Protein AF-A0AAV5T2Z7-F1 (afdb_monomer)

Sequence (97 aa):
QDIDKKLREVQALLAFDHEGIVKFEDAWVEKPPPGWQLHSNEHVRIMCIWKMKKLMQLQFTYRDDSVFLYIRMELCKSSLDVWLSNNKHRNMDRMKD

pLDDT: mean 76.55, std 15.47, range [48.66, 95.12]

Mean predicted aligned error: 11.12 Å

Foldseek 3Di:
DVVVVVVVVVVVLVVDDDPPDWHWDDKDKDFDAQCPVVPPDVPVVCVVVVVCCVVPVDDDDDDSRDMDMDTDTDDDPDDPVVVCVVPVDDDPVVVPD

Radius of gyration: 19.11 Å; Cα contacts (8 Å, |Δi|>4): 59; chains: 1; bounding box: 39×34×54 Å

Structure (mmCIF, N/CA/C/O backbone):
data_AF-A0AAV5T2Z7-F1
#
_entry.id   AF-A0AAV5T2Z7-F1
#
loop_
_atom_site.g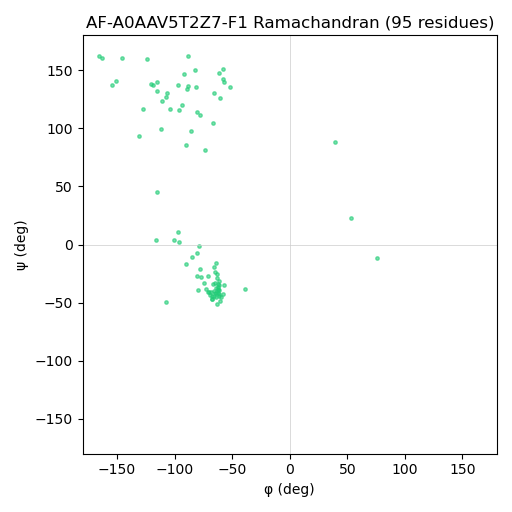roup_PDB
_atom_site.id
_atom_site.type_symbol
_atom_site.label_atom_id
_atom_site.label_alt_id
_atom_site.label_comp_id
_atom_site.label_asym_id
_atom_site.label_entity_id
_atom_site.label_seq_id
_atom_site.pdbx_PDB_ins_code
_atom_site.Cartn_x
_atom_site.Cartn_y
_atom_site.Cartn_z
_atom_site.occupancy
_atom_site.B_iso_or_equiv
_atom_site.auth_seq_id
_atom_site.auth_comp_id
_atom_site.auth_asym_id
_atom_site.auth_atom_id
_atom_site.pdbx_PDB_model_num
ATOM 1 N N . GLN A 1 1 ? -20.709 -0.379 5.425 1.00 49.50 1 GLN A N 1
ATOM 2 C CA . GLN A 1 1 ? -21.018 0.212 4.101 1.00 49.50 1 GLN A CA 1
ATOM 3 C C . GLN A 1 1 ? -19.756 0.619 3.327 1.00 49.50 1 GLN A C 1
ATOM 5 O O . GLN A 1 1 ? -19.579 0.061 2.255 1.00 49.50 1 GLN A O 1
ATOM 10 N N . ASP A 1 2 ? -18.862 1.502 3.813 1.00 63.53 2 ASP A N 1
ATOM 11 C CA . ASP A 1 2 ? -17.616 1.852 3.070 1.00 63.53 2 ASP A CA 1
ATOM 12 C C . ASP A 1 2 ? -16.493 0.798 3.209 1.00 63.53 2 ASP A C 1
ATOM 14 O O . ASP A 1 2 ? -15.834 0.440 2.237 1.00 63.53 2 ASP A O 1
ATOM 18 N N . ILE A 1 3 ? -16.324 0.219 4.404 1.00 66.88 3 ILE A N 1
ATOM 19 C CA . ILE A 1 3 ? -15.299 -0.809 4.672 1.00 66.88 3 ILE A CA 1
ATOM 20 C C . ILE A 1 3 ? -15.521 -2.056 3.804 1.00 66.88 3 ILE A C 1
ATOM 22 O O . ILE A 1 3 ? -14.587 -2.539 3.171 1.00 66.88 3 ILE A O 1
ATOM 26 N N . ASP A 1 4 ? -16.768 -2.518 3.692 1.00 72.06 4 ASP A N 1
ATOM 27 C CA . ASP A 1 4 ? -17.123 -3.694 2.886 1.00 72.06 4 ASP A CA 1
ATOM 28 C C . ASP A 1 4 ? -16.787 -3.490 1.404 1.00 72.06 4 ASP A C 1
ATOM 30 O O . ASP A 1 4 ? -16.371 -4.420 0.719 1.00 72.06 4 ASP A O 1
ATOM 34 N N . LYS A 1 5 ? -16.926 -2.257 0.896 1.00 76.88 5 LYS A N 1
ATOM 35 C CA . LYS A 1 5 ? -16.552 -1.922 -0.481 1.00 76.88 5 LYS A CA 1
ATOM 36 C C . LYS A 1 5 ? -15.039 -2.002 -0.683 1.00 76.88 5 LYS A C 1
ATOM 38 O O . LYS A 1 5 ? -14.614 -2.592 -1.670 1.00 76.88 5 LYS A O 1
ATOM 43 N N . LYS A 1 6 ? -14.247 -1.463 0.247 1.00 75.00 6 LYS A N 1
ATOM 44 C CA . LYS A 1 6 ? -12.775 -1.526 0.183 1.00 75.00 6 LYS A CA 1
ATOM 45 C C . LYS A 1 6 ? -12.261 -2.960 0.280 1.00 75.00 6 LYS A C 1
ATOM 47 O O . LYS A 1 6 ? -11.338 -3.333 -0.433 1.00 75.00 6 LYS A O 1
ATOM 52 N N . LEU A 1 7 ? -12.904 -3.791 1.099 1.00 81.62 7 LEU A N 1
ATOM 53 C CA . LEU A 1 7 ? -12.568 -5.210 1.195 1.00 81.62 7 LEU A CA 1
ATOM 54 C C . LEU A 1 7 ? -12.887 -5.974 -0.096 1.00 81.62 7 LEU A C 1
ATOM 56 O O . LEU A 1 7 ? -12.119 -6.859 -0.457 1.00 81.62 7 LEU A O 1
ATOM 60 N N . ARG A 1 8 ? -13.943 -5.607 -0.837 1.00 88.00 8 ARG A N 1
ATOM 61 C CA . ARG A 1 8 ? -14.209 -6.198 -2.164 1.00 88.00 8 ARG A CA 1
ATOM 62 C C . ARG A 1 8 ? -13.095 -5.918 -3.167 1.00 88.00 8 ARG A C 1
ATOM 64 O O . ARG A 1 8 ? -12.760 -6.797 -3.950 1.00 88.00 8 ARG A O 1
ATOM 71 N N . GLU A 1 9 ? -12.533 -4.712 -3.154 1.00 88.25 9 GLU A N 1
ATOM 72 C CA . GLU A 1 9 ? -11.419 -4.363 -4.045 1.00 88.25 9 GLU A CA 1
ATOM 73 C C . GLU A 1 9 ? -10.178 -5.204 -3.719 1.00 88.25 9 GLU A C 1
ATOM 75 O O . GLU A 1 9 ? -9.565 -5.761 -4.624 1.00 88.25 9 GLU A O 1
ATOM 80 N N . VAL A 1 10 ? -9.871 -5.403 -2.433 1.00 88.75 10 VAL A N 1
ATOM 81 C CA . VAL A 1 10 ? -8.786 -6.303 -2.003 1.00 88.75 10 VAL A CA 1
ATOM 82 C C . VAL A 1 10 ? -9.068 -7.757 -2.380 1.00 88.75 10 VAL A C 1
ATOM 84 O O . VAL A 1 10 ? -8.179 -8.451 -2.861 1.00 88.75 10 VAL A O 1
ATOM 87 N N . GLN A 1 11 ? -10.306 -8.224 -2.220 1.00 87.69 11 GLN A N 1
ATOM 88 C CA . GLN A 1 11 ? -10.697 -9.574 -2.631 1.00 87.69 11 GLN A CA 1
ATOM 89 C C . GLN A 1 11 ? -10.540 -9.786 -4.138 1.00 87.69 11 GLN A C 1
ATOM 91 O O . GLN A 1 11 ? -10.142 -10.868 -4.558 1.00 87.69 11 GLN A O 1
ATOM 96 N N . ALA A 1 12 ? -10.813 -8.764 -4.952 1.00 89.81 12 ALA A N 1
ATOM 97 C CA . ALA A 1 12 ? -10.600 -8.842 -6.391 1.00 89.81 12 ALA A CA 1
ATOM 98 C C . ALA A 1 12 ? -9.112 -9.003 -6.749 1.00 89.81 12 ALA A C 1
ATOM 100 O O . ALA A 1 12 ? -8.806 -9.707 -7.707 1.00 89.81 12 ALA A O 1
ATOM 101 N N . LEU A 1 13 ? -8.189 -8.423 -5.968 1.00 90.69 13 LEU A N 1
ATOM 102 C CA . LEU A 1 13 ? -6.743 -8.569 -6.194 1.00 90.69 13 LEU A CA 1
ATOM 103 C C . LEU A 1 13 ? -6.267 -10.025 -6.099 1.00 90.69 13 LEU A C 1
ATOM 105 O O . LEU A 1 13 ? -5.359 -10.404 -6.829 1.00 90.69 13 LEU A O 1
ATOM 109 N N . LEU A 1 14 ? -6.912 -10.854 -5.270 1.00 88.56 14 LEU A N 1
ATOM 110 C CA . LEU A 1 14 ? -6.587 -12.282 -5.140 1.00 88.56 14 LEU A CA 1
ATOM 111 C C . LEU A 1 14 ? -6.853 -13.087 -6.419 1.00 88.56 14 LEU A C 1
ATOM 113 O O . LEU A 1 14 ? -6.288 -14.163 -6.587 1.00 88.56 14 LEU A O 1
ATOM 117 N N . ALA A 1 15 ? -7.738 -12.603 -7.294 1.00 89.94 15 ALA A N 1
ATOM 118 C CA . ALA A 1 15 ? -8.111 -13.304 -8.519 1.00 89.94 15 ALA A CA 1
ATOM 119 C C . ALA A 1 15 ? -7.145 -13.041 -9.686 1.00 89.94 15 ALA A C 1
ATOM 121 O O . ALA A 1 15 ? -7.250 -13.705 -10.718 1.00 89.94 15 ALA A O 1
ATOM 122 N N . PHE A 1 16 ? -6.236 -12.070 -9.557 1.00 89.44 16 PHE A N 1
ATOM 123 C CA . PHE A 1 16 ? -5.312 -11.706 -10.624 1.00 89.44 16 PHE A CA 1
ATOM 124 C C . PHE A 1 16 ? -3.964 -12.402 -10.447 1.00 89.44 16 PHE A C 1
ATOM 126 O O . PHE A 1 16 ? -3.220 -12.113 -9.514 1.00 89.44 16 PHE A O 1
ATOM 133 N N . ASP A 1 17 ? -3.636 -13.271 -11.400 1.00 89.06 17 ASP A N 1
ATOM 134 C CA . ASP A 1 17 ? -2.310 -13.866 -11.553 1.00 89.06 17 ASP A CA 1
ATOM 135 C C . ASP A 1 17 ? -1.876 -13.718 -13.016 1.00 89.06 17 ASP A C 1
ATOM 137 O O . ASP A 1 17 ? -2.285 -14.478 -13.895 1.00 89.06 17 ASP A O 1
ATOM 141 N N . HIS A 1 18 ? -1.153 -12.633 -13.305 1.00 94.56 18 HIS A N 1
ATOM 142 C CA . HIS A 1 18 ? -0.724 -12.276 -14.655 1.00 94.56 18 HIS A CA 1
ATOM 143 C C . HIS A 1 18 ? 0.550 -11.425 -14.604 1.00 94.56 18 HIS A C 1
ATOM 145 O O . HIS A 1 18 ? 0.618 -10.474 -13.834 1.00 94.56 18 HIS A O 1
ATOM 151 N N . GLU A 1 19 ? 1.521 -11.693 -15.482 1.00 91.62 19 GLU A N 1
ATOM 152 C CA . GLU A 1 19 ? 2.841 -11.030 -15.498 1.00 91.62 19 GLU A CA 1
ATOM 153 C C . GLU A 1 19 ? 2.764 -9.497 -15.631 1.00 91.62 19 GLU A C 1
ATOM 155 O O . GLU A 1 19 ? 3.547 -8.759 -15.042 1.00 91.62 19 GLU A O 1
ATOM 160 N N . GLY A 1 20 ? 1.783 -9.000 -16.388 1.00 92.81 20 GLY A N 1
ATOM 161 C CA . GLY A 1 20 ? 1.534 -7.563 -16.558 1.00 92.81 20 GLY A CA 1
ATOM 162 C C . GLY A 1 20 ? 0.791 -6.871 -15.404 1.00 92.81 20 GLY A C 1
ATOM 163 O O . GLY A 1 20 ? 0.524 -5.674 -15.507 1.00 92.81 20 GLY A O 1
ATOM 164 N N . ILE A 1 21 ? 0.401 -7.591 -14.347 1.00 94.19 21 ILE A N 1
ATOM 165 C CA . ILE A 1 21 ? -0.320 -7.049 -13.186 1.00 94.19 21 ILE A CA 1
ATOM 166 C C . ILE A 1 21 ? 0.574 -7.191 -11.954 1.00 94.19 21 ILE A C 1
ATOM 168 O O . ILE A 1 21 ? 1.118 -8.258 -11.695 1.00 94.19 21 ILE A O 1
ATOM 172 N N . VAL A 1 22 ? 0.712 -6.115 -11.174 1.00 94.19 22 VAL A N 1
ATOM 173 C CA . VAL A 1 22 ? 1.529 -6.133 -9.950 1.00 94.19 22 VAL A CA 1
ATOM 174 C C . VAL A 1 22 ? 0.977 -7.169 -8.977 1.00 94.19 22 VAL A C 1
ATOM 176 O O . VAL A 1 22 ? -0.200 -7.113 -8.610 1.00 94.19 22 VAL A O 1
ATOM 179 N N . LYS A 1 23 ? 1.840 -8.087 -8.535 1.00 94.75 23 LYS A N 1
ATOM 180 C CA . LYS A 1 23 ? 1.439 -9.193 -7.675 1.00 94.75 23 LYS A CA 1
ATOM 181 C C . LYS A 1 23 ? 0.977 -8.699 -6.306 1.00 94.75 23 LYS A C 1
ATOM 183 O O . LYS A 1 23 ? 1.668 -7.928 -5.635 1.00 94.75 23 LYS A O 1
ATOM 188 N N . PHE A 1 24 ? -0.189 -9.178 -5.889 1.00 95.06 24 PHE A N 1
ATOM 189 C CA . PHE A 1 24 ? -0.680 -9.039 -4.524 1.00 95.06 24 PHE A CA 1
ATOM 190 C C . PHE A 1 24 ? -0.052 -10.113 -3.632 1.00 95.06 24 PHE A C 1
ATOM 192 O O . PHE A 1 24 ? -0.001 -11.284 -4.012 1.00 95.06 24 PHE A O 1
ATOM 199 N N . GLU A 1 25 ? 0.400 -9.730 -2.439 1.00 93.62 25 GLU A N 1
ATOM 200 C CA . GLU A 1 25 ? 0.918 -10.682 -1.455 1.00 93.62 25 GLU A CA 1
ATOM 201 C C . GLU A 1 25 ? -0.033 -10.874 -0.277 1.00 93.62 25 GLU A C 1
ATOM 203 O O . GLU A 1 25 ? -0.283 -12.011 0.114 1.00 93.62 25 GLU A O 1
ATOM 208 N N . ASP A 1 26 ? -0.506 -9.786 0.339 1.00 93.94 26 ASP A N 1
ATOM 209 C CA . ASP A 1 26 ? -1.277 -9.854 1.586 1.00 93.94 26 ASP A CA 1
ATOM 210 C C . ASP A 1 26 ? -1.991 -8.536 1.900 1.00 93.94 26 ASP A C 1
ATOM 212 O O . ASP A 1 26 ? -1.630 -7.476 1.387 1.00 93.94 26 ASP A O 1
ATOM 216 N N . ALA A 1 27 ? -2.989 -8.584 2.775 1.00 92.81 27 ALA A N 1
ATOM 217 C CA . ALA A 1 27 ? -3.650 -7.402 3.300 1.00 92.81 27 ALA A CA 1
ATOM 218 C C . ALA A 1 27 ? -4.196 -7.644 4.705 1.00 92.81 27 ALA A C 1
ATOM 220 O O . ALA A 1 27 ? -4.783 -8.684 5.000 1.00 92.81 27 ALA A O 1
ATOM 221 N N . TRP A 1 28 ? -4.069 -6.637 5.564 1.00 91.44 28 TRP A N 1
ATOM 222 C CA . TRP A 1 28 ? -4.550 -6.708 6.938 1.00 91.44 28 TRP A CA 1
ATOM 223 C C . TRP A 1 28 ? -5.070 -5.358 7.418 1.00 91.44 28 TRP A C 1
ATOM 225 O O . TRP A 1 28 ? -4.780 -4.301 6.854 1.00 91.44 28 TRP A O 1
ATOM 235 N N . VAL A 1 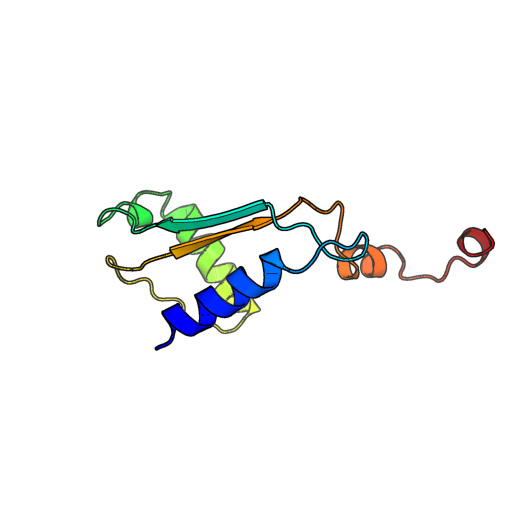29 ? -5.886 -5.409 8.467 1.00 90.62 29 VAL A N 1
ATOM 236 C CA . VAL A 1 29 ? -6.464 -4.228 9.099 1.00 90.62 29 VAL A CA 1
ATOM 237 C C . VAL A 1 29 ? -5.769 -3.992 10.430 1.00 90.62 29 VAL A C 1
ATOM 239 O O . VAL A 1 29 ? -5.688 -4.900 11.254 1.00 90.62 29 VAL A O 1
ATOM 242 N N . GLU A 1 30 ? -5.330 -2.762 10.672 1.00 89.38 30 GLU A N 1
ATOM 243 C CA . GLU A 1 30 ? -4.796 -2.348 11.965 1.00 89.38 30 GLU A CA 1
ATOM 244 C C . GLU A 1 30 ? -5.611 -1.201 12.552 1.00 89.38 30 GLU A C 1
ATOM 246 O O . GLU A 1 30 ? -5.972 -0.237 11.869 1.00 89.38 30 GLU A O 1
ATOM 251 N N . LYS A 1 31 ? -5.861 -1.290 13.858 1.00 87.31 31 LYS A N 1
ATOM 252 C CA . LYS A 1 31 ? -6.352 -0.176 14.663 1.00 87.31 31 LYS A CA 1
ATOM 253 C C . LYS A 1 31 ? -5.237 0.233 15.627 1.00 87.31 31 LYS A C 1
ATOM 255 O O . LYS A 1 31 ? -5.052 -0.450 16.636 1.00 87.31 31 LYS A O 1
ATOM 260 N N . PRO A 1 32 ? -4.469 1.291 15.320 1.00 83.88 32 PRO A N 1
ATOM 261 C CA . PRO A 1 32 ? -3.387 1.721 16.188 1.00 83.88 32 PRO A CA 1
ATOM 262 C C . PRO A 1 32 ? -3.927 2.125 17.568 1.00 83.88 32 PRO A C 1
ATOM 264 O O . PRO A 1 32 ? -5.045 2.643 17.666 1.00 83.88 32 PRO A O 1
ATOM 267 N N . PRO A 1 33 ? -3.145 1.919 18.642 1.00 84.25 33 PRO A N 1
ATOM 268 C CA . PRO A 1 33 ? -3.503 2.421 19.960 1.00 84.25 33 PRO A CA 1
ATOM 269 C C . PRO A 1 33 ? -3.690 3.949 19.956 1.00 84.25 33 PRO A C 1
ATOM 271 O O . PRO A 1 33 ? -3.015 4.648 19.187 1.00 84.25 33 PRO A O 1
ATOM 274 N N . PRO A 1 34 ? -4.547 4.496 20.838 1.00 77.31 34 PRO A N 1
ATOM 275 C CA . PRO A 1 34 ? -4.698 5.940 20.990 1.00 77.31 34 PRO A CA 1
ATOM 276 C C . PRO A 1 34 ? -3.347 6.629 21.212 1.00 77.31 34 PRO A C 1
ATOM 278 O O . PRO A 1 34 ? -2.506 6.144 21.968 1.00 77.31 34 PRO A O 1
ATOM 281 N N . GLY A 1 35 ? -3.114 7.750 20.528 1.00 70.00 35 GLY A N 1
ATOM 282 C CA . GLY A 1 35 ? -1.872 8.523 20.641 1.00 70.00 35 GLY A CA 1
ATOM 283 C C . GLY A 1 35 ? -0.644 7.935 19.929 1.00 70.00 35 GLY A C 1
ATOM 284 O O . GLY A 1 35 ? 0.331 8.660 19.727 1.00 70.00 35 GLY A O 1
ATOM 285 N N . TRP A 1 36 ?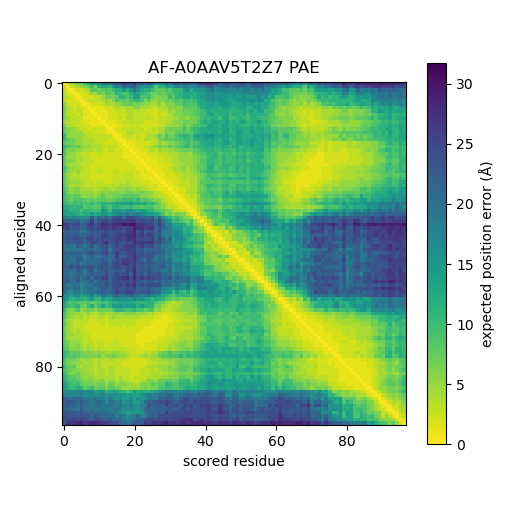 -0.683 6.683 19.454 1.00 72.50 36 TRP A N 1
ATOM 286 C CA . TRP A 1 36 ? 0.462 6.044 18.783 1.00 72.50 36 TRP A CA 1
ATOM 287 C C . TRP A 1 36 ? 0.852 6.773 17.493 1.00 72.50 36 TRP A C 1
ATOM 289 O O . TRP A 1 36 ? 2.025 7.002 17.209 1.00 72.50 36 TRP A O 1
ATOM 299 N N . GLN A 1 37 ? -0.150 7.248 16.755 1.00 64.94 37 GLN A N 1
ATOM 300 C CA . GLN A 1 37 ? 0.077 8.016 15.534 1.00 64.94 37 GLN A CA 1
ATOM 301 C C . GLN A 1 37 ? 0.631 9.419 15.807 1.00 64.94 37 GLN A C 1
ATOM 303 O O . GLN A 1 37 ? 1.262 10.013 14.935 1.00 64.94 37 GLN A O 1
ATOM 308 N N . LEU A 1 38 ? 0.349 10.010 16.974 1.00 59.22 38 LEU A N 1
ATOM 309 C CA . LEU A 1 38 ? 0.866 11.333 17.350 1.00 59.22 38 LEU A CA 1
ATOM 310 C C . LEU A 1 38 ? 2.355 11.250 17.715 1.00 59.22 38 LEU A C 1
ATOM 312 O O . LEU A 1 38 ? 3.108 12.166 17.404 1.00 59.22 38 LEU A O 1
ATOM 316 N N . HIS A 1 39 ? 2.781 10.128 18.303 1.00 54.41 39 HIS A N 1
ATOM 317 C CA . HIS A 1 39 ? 4.152 9.909 18.765 1.00 54.41 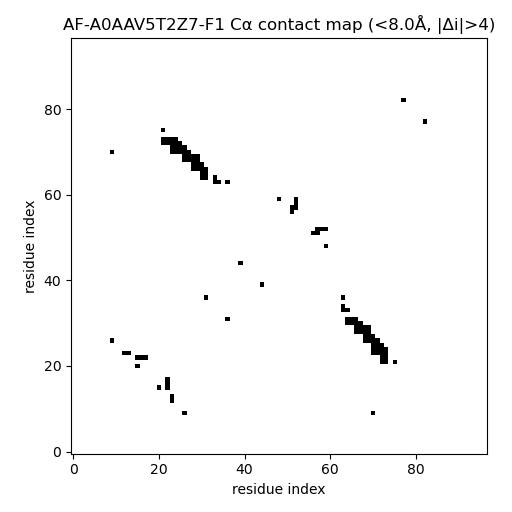39 HIS A CA 1
ATOM 318 C C . HIS A 1 39 ? 5.154 9.564 17.652 1.00 54.41 39 HIS A C 1
ATOM 320 O O . HIS A 1 39 ? 6.355 9.765 17.826 1.00 54.41 39 HIS A O 1
ATOM 326 N N . SER A 1 40 ? 4.696 9.070 16.496 1.00 52.66 40 SER A N 1
ATOM 327 C CA . SER A 1 40 ? 5.563 8.814 15.341 1.00 52.66 40 SER A CA 1
ATOM 328 C C . SER A 1 40 ? 5.964 10.136 14.666 1.00 52.66 40 SER A C 1
ATOM 330 O O . SER A 1 40 ? 5.340 10.557 13.693 1.00 52.66 40 SER A O 1
ATOM 332 N N . ASN A 1 41 ? 6.977 10.803 15.227 1.00 48.66 41 ASN A N 1
ATOM 333 C CA . ASN A 1 41 ? 7.638 12.026 14.758 1.00 48.66 41 ASN A CA 1
ATOM 334 C C . ASN A 1 41 ? 6.689 13.071 14.153 1.00 48.66 41 ASN A C 1
ATOM 336 O O . ASN A 1 41 ? 6.522 13.159 12.933 1.00 48.66 41 ASN A O 1
ATOM 340 N N . GLU A 1 42 ? 6.151 13.930 15.017 1.00 55.19 42 GLU A N 1
ATOM 341 C CA . GLU A 1 42 ? 5.353 15.123 14.700 1.00 55.19 42 GLU A CA 1
ATOM 342 C C . GLU A 1 42 ? 5.865 15.888 13.461 1.00 55.19 42 GLU A C 1
ATOM 344 O O . GLU A 1 42 ? 5.088 16.273 12.588 1.00 55.19 42 GLU A O 1
ATOM 349 N N . HIS A 1 43 ? 7.188 15.977 13.292 1.00 53.09 43 HIS A N 1
ATOM 350 C CA . HIS A 1 43 ? 7.838 16.624 12.152 1.00 53.09 43 HIS A CA 1
ATOM 351 C C . HIS A 1 43 ? 7.665 15.883 10.810 1.00 53.09 43 HIS A C 1
ATOM 353 O O . HIS A 1 43 ? 7.372 16.504 9.791 1.00 53.09 43 HIS A O 1
ATOM 359 N N . VAL A 1 44 ? 7.814 14.553 10.784 1.00 52.34 44 VAL A N 1
ATOM 360 C CA . VAL A 1 44 ? 7.658 13.738 9.560 1.00 52.34 44 VAL A CA 1
ATOM 361 C C . VAL A 1 44 ? 6.181 13.639 9.182 1.00 52.34 44 VAL A C 1
ATOM 363 O O . VAL A 1 44 ? 5.827 13.740 8.006 1.00 52.34 44 VAL A O 1
ATOM 366 N N . ARG A 1 45 ? 5.303 13.519 10.184 1.00 56.62 45 ARG A N 1
ATOM 367 C CA . ARG A 1 45 ? 3.854 13.425 9.999 1.00 56.62 45 ARG A CA 1
ATOM 368 C C . ARG A 1 45 ? 3.261 14.729 9.458 1.00 56.62 45 ARG A C 1
ATOM 370 O O . ARG A 1 45 ? 2.523 14.683 8.473 1.00 56.62 45 ARG A O 1
ATOM 377 N N . ILE A 1 46 ? 3.625 15.886 10.024 1.00 58.12 46 ILE A N 1
ATOM 378 C CA . ILE A 1 46 ? 3.222 17.201 9.498 1.00 58.12 46 ILE A CA 1
ATOM 379 C C . ILE A 1 46 ? 3.739 17.373 8.070 1.00 58.12 46 ILE A C 1
ATOM 381 O O . ILE A 1 46 ? 2.964 17.759 7.198 1.00 58.12 46 ILE A O 1
ATOM 385 N N . MET A 1 47 ? 4.998 17.020 7.793 1.00 55.34 47 MET A N 1
ATOM 386 C CA . MET A 1 47 ? 5.587 17.228 6.470 1.00 55.34 47 MET A CA 1
ATOM 387 C C . MET A 1 47 ? 4.948 16.347 5.383 1.00 55.34 47 MET A C 1
ATOM 389 O O . MET A 1 47 ? 4.572 16.863 4.330 1.00 55.34 47 MET A O 1
ATOM 393 N N . CYS A 1 48 ? 4.759 15.045 5.632 1.00 57.34 48 CYS A N 1
ATOM 394 C CA . CYS A 1 48 ? 4.126 14.132 4.674 1.00 57.34 48 CYS A CA 1
ATOM 395 C C . CYS A 1 48 ? 2.656 14.485 4.437 1.00 57.34 48 CYS A C 1
ATOM 397 O O . CYS A 1 48 ? 2.223 14.563 3.286 1.00 57.34 48 CYS A O 1
ATOM 399 N N . ILE A 1 49 ? 1.903 14.775 5.506 1.00 59.31 49 ILE A N 1
ATOM 400 C CA . ILE A 1 49 ? 0.503 15.187 5.384 1.00 59.31 49 ILE A CA 1
ATOM 401 C C . ILE A 1 49 ? 0.424 16.504 4.615 1.00 59.31 49 ILE A C 1
ATOM 403 O O . ILE A 1 49 ? -0.297 16.562 3.629 1.00 59.31 49 ILE A O 1
ATOM 407 N N . TRP A 1 50 ? 1.178 17.543 4.981 1.00 56.34 50 TRP A N 1
ATOM 408 C CA . TRP A 1 50 ? 1.128 18.839 4.291 1.00 56.34 50 TRP A CA 1
ATOM 409 C C . TRP A 1 50 ? 1.533 18.748 2.820 1.00 56.34 50 TRP A C 1
ATOM 411 O O . TRP A 1 50 ? 0.867 19.336 1.966 1.00 56.34 50 TRP A O 1
ATOM 421 N N . LYS A 1 51 ? 2.585 17.985 2.503 1.00 59.44 51 LYS A N 1
ATOM 422 C CA . LYS A 1 51 ? 3.028 17.771 1.121 1.00 59.44 51 LYS A CA 1
ATOM 423 C C . LYS A 1 51 ? 1.945 17.069 0.296 1.00 59.44 51 LYS A C 1
ATOM 425 O O . LYS A 1 51 ? 1.664 17.505 -0.817 1.00 59.44 51 LYS A O 1
ATOM 430 N N . MET A 1 52 ? 1.271 16.063 0.859 1.00 60.12 52 MET A N 1
ATOM 431 C CA . MET A 1 52 ? 0.142 15.388 0.205 1.00 60.12 52 MET A CA 1
ATOM 432 C C . MET A 1 52 ? -1.117 16.263 0.121 1.00 60.12 52 MET A C 1
ATOM 434 O O . MET A 1 52 ? -1.749 16.298 -0.932 1.00 60.12 52 MET A O 1
ATOM 438 N N . LYS A 1 53 ? -1.459 17.026 1.172 1.00 60.16 53 LYS A N 1
ATOM 439 C CA . LYS A 1 53 ? -2.586 17.979 1.172 1.00 60.16 53 LYS A CA 1
ATOM 440 C C . LYS A 1 53 ? -2.430 19.018 0.068 1.00 60.16 53 LYS A C 1
ATOM 442 O O . LYS A 1 53 ? -3.394 19.330 -0.618 1.00 60.16 53 LYS A O 1
ATOM 447 N N . LYS A 1 54 ? -1.215 19.538 -0.121 1.00 63.69 54 LYS A N 1
ATOM 448 C CA . LYS A 1 54 ? -0.919 20.541 -1.148 1.00 63.69 54 LYS A CA 1
ATOM 449 C C . LYS A 1 54 ? -0.978 19.962 -2.563 1.00 63.69 54 LYS A C 1
ATOM 451 O O . LYS A 1 54 ? -1.491 20.624 -3.454 1.00 63.69 54 LYS A O 1
ATOM 456 N N . LEU A 1 55 ? -0.469 18.745 -2.764 1.00 58.31 55 LEU A N 1
ATOM 457 C CA . LEU A 1 55 ? -0.438 18.100 -4.082 1.00 58.31 55 LEU A CA 1
ATOM 458 C C . LEU A 1 55 ? -1.796 17.524 -4.514 1.00 58.31 55 LEU A C 1
ATOM 460 O O . LEU A 1 55 ? -2.060 17.473 -5.709 1.00 58.31 55 LEU A O 1
ATOM 464 N N . MET A 1 56 ? -2.660 17.125 -3.575 1.00 55.81 56 MET A N 1
ATOM 465 C CA . MET A 1 56 ? -3.967 16.517 -3.878 1.00 55.81 56 MET A CA 1
ATOM 466 C C . MET A 1 56 ? -5.183 17.335 -3.418 1.00 55.81 56 MET A C 1
ATOM 468 O O . MET A 1 56 ? -6.304 16.860 -3.543 1.00 55.81 56 MET A O 1
ATOM 472 N N . GLN A 1 57 ? -4.994 18.538 -2.863 1.00 50.75 57 GLN A N 1
ATOM 473 C CA . GLN A 1 57 ? -6.067 19.368 -2.279 1.00 50.75 57 GLN A CA 1
ATOM 474 C C . GLN A 1 57 ? -6.936 18.647 -1.222 1.00 50.75 57 GLN A C 1
ATOM 476 O O . GLN A 1 57 ? -8.066 19.043 -0.954 1.00 50.75 57 GLN A O 1
ATOM 481 N N . LEU A 1 58 ? -6.429 17.585 -0.593 1.00 55.94 58 LEU A N 1
ATOM 482 C CA . LEU A 1 58 ? -7.195 16.789 0.369 1.00 55.94 58 LEU A CA 1
ATOM 483 C C . LEU A 1 58 ? -7.053 17.348 1.790 1.00 55.94 58 LEU A C 1
ATOM 485 O O . LEU A 1 58 ? -5.946 17.596 2.259 1.00 55.94 58 LEU A O 1
ATOM 489 N N . GLN A 1 59 ? -8.154 17.479 2.535 1.00 48.72 59 GLN A N 1
ATOM 490 C CA . GLN A 1 59 ? -8.119 17.720 3.982 1.00 48.72 59 GLN A CA 1
ATOM 491 C C . GLN A 1 59 ? -8.108 16.386 4.741 1.00 48.72 59 GLN A C 1
ATOM 493 O O . GLN A 1 59 ? -9.142 15.897 5.174 1.00 48.72 59 GLN A O 1
ATOM 498 N N . PHE A 1 60 ? -6.931 15.791 4.945 1.00 53.41 60 PHE A N 1
ATOM 499 C CA . PHE A 1 60 ? -6.806 14.695 5.913 1.00 53.41 60 PHE A CA 1
ATOM 500 C C . PHE A 1 60 ? -6.756 15.239 7.349 1.00 53.41 60 PHE A C 1
ATOM 502 O O . PHE A 1 60 ? -5.790 15.907 7.742 1.00 53.41 60 PHE A O 1
ATOM 509 N N . THR A 1 61 ? -7.801 14.978 8.128 1.00 54.25 61 THR A N 1
ATOM 510 C CA . THR A 1 61 ? -7.781 15.018 9.594 1.00 54.25 61 THR A CA 1
ATOM 511 C C . THR A 1 61 ? -7.933 13.580 10.080 1.00 54.25 61 THR A C 1
ATOM 513 O O . THR A 1 61 ? -8.847 12.869 9.670 1.00 54.25 61 THR A O 1
ATOM 516 N N . TYR A 1 62 ? -6.983 13.114 10.888 1.00 62.69 62 TYR A N 1
ATOM 517 C CA . TYR A 1 62 ? -7.051 11.777 11.474 1.00 62.69 62 TYR A CA 1
ATOM 518 C C . TYR A 1 62 ? -7.822 11.857 12.782 1.00 62.69 62 TYR A C 1
ATOM 520 O O . TYR A 1 62 ? -7.590 12.771 13.573 1.00 62.69 62 TYR A O 1
ATOM 528 N N . ARG A 1 63 ? -8.726 10.905 13.004 1.00 66.50 63 ARG A N 1
ATOM 529 C CA . ARG A 1 63 ? -9.322 10.679 14.322 1.00 66.50 63 ARG A CA 1
ATOM 530 C C . ARG A 1 63 ? -8.486 9.645 15.067 1.00 66.50 63 ARG A C 1
ATOM 532 O O . ARG A 1 63 ? -7.954 8.736 14.431 1.00 66.50 63 ARG A O 1
ATOM 539 N N . ASP A 1 64 ? -8.388 9.756 16.384 1.00 70.81 64 ASP A N 1
ATOM 540 C CA . ASP A 1 64 ? -7.589 8.825 17.195 1.00 70.81 64 ASP A CA 1
ATOM 541 C C . ASP A 1 64 ? -8.106 7.378 17.163 1.00 70.81 64 ASP A C 1
ATOM 543 O O . ASP A 1 64 ? -7.377 6.453 17.505 1.00 70.81 64 ASP A O 1
ATOM 547 N N . ASP A 1 65 ? -9.342 7.158 16.713 1.00 76.06 65 ASP A N 1
ATOM 548 C CA . ASP A 1 65 ? -9.958 5.844 16.535 1.00 76.06 65 ASP A CA 1
ATOM 549 C C . ASP A 1 65 ? -9.884 5.312 15.093 1.00 76.06 65 ASP A C 1
ATOM 551 O O . ASP A 1 65 ? -10.531 4.308 14.780 1.00 76.06 65 ASP A O 1
ATOM 555 N N . SER A 1 66 ? -9.104 5.966 14.223 1.00 80.25 66 SER A N 1
ATOM 556 C CA . SER A 1 66 ? -8.962 5.582 12.815 1.00 80.25 66 SER A CA 1
ATOM 557 C C . SER A 1 66 ? -8.463 4.144 12.664 1.00 80.25 66 SER A C 1
ATOM 559 O O . SER A 1 66 ? -7.598 3.678 13.401 1.00 80.25 66 SER A O 1
ATOM 561 N N . VAL A 1 67 ? -8.991 3.461 11.651 1.00 84.00 67 VAL A N 1
ATOM 562 C CA . VAL A 1 67 ? -8.619 2.096 11.266 1.00 84.00 67 VAL A CA 1
ATOM 563 C C . VAL A 1 67 ? -7.982 2.138 9.881 1.00 84.00 67 VAL A C 1
ATOM 565 O O . VAL A 1 67 ? -8.450 2.866 9.003 1.00 84.00 67 VAL A O 1
ATOM 568 N N . PHE A 1 68 ? -6.924 1.359 9.685 1.00 85.12 68 PHE A N 1
ATOM 569 C CA . PHE A 1 68 ? -6.107 1.359 8.477 1.00 85.12 68 PHE A CA 1
ATOM 570 C C . PHE A 1 68 ? -6.152 -0.007 7.810 1.00 85.12 68 PHE A C 1
ATOM 572 O O . PHE A 1 68 ? -6.066 -1.031 8.480 1.00 85.12 68 PHE A O 1
ATOM 579 N N . LEU A 1 69 ? -6.283 -0.003 6.487 1.00 88.94 69 LEU A N 1
ATOM 580 C CA . LEU A 1 69 ? -6.160 -1.186 5.648 1.00 88.94 69 LEU A CA 1
ATOM 581 C C . LEU A 1 69 ? -4.798 -1.124 4.962 1.00 88.94 69 LEU A C 1
ATOM 583 O O . LEU A 1 69 ? -4.538 -0.199 4.190 1.00 88.94 69 LEU A O 1
ATOM 587 N N . TYR A 1 70 ? -3.948 -2.094 5.259 1.00 90.12 70 TYR A N 1
ATOM 588 C CA . TYR A 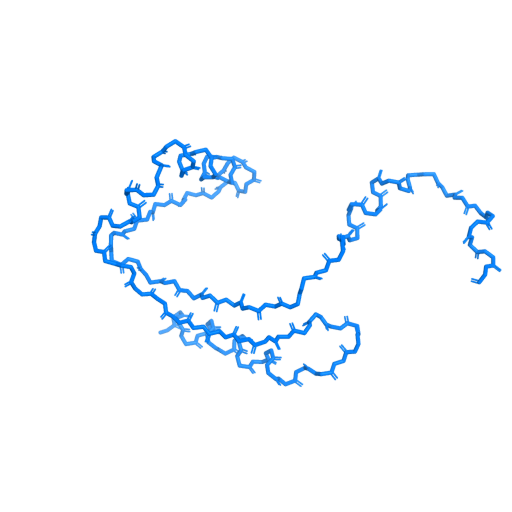1 70 ? -2.647 -2.266 4.635 1.00 90.12 70 TYR A CA 1
ATOM 589 C C . TYR A 1 70 ? -2.765 -3.291 3.517 1.00 90.12 70 TYR A C 1
ATOM 591 O O . TYR A 1 70 ? -3.422 -4.316 3.681 1.00 90.12 70 TYR A O 1
ATOM 599 N N . ILE A 1 71 ? -2.136 -2.996 2.381 1.00 92.88 71 ILE A N 1
ATOM 600 C CA . ILE A 1 71 ? -2.084 -3.870 1.211 1.00 92.88 71 ILE A CA 1
ATOM 601 C C . ILE A 1 71 ? -0.612 -4.012 0.835 1.00 92.88 71 ILE A C 1
ATOM 603 O O . ILE A 1 71 ? 0.047 -3.024 0.503 1.00 92.88 71 ILE A O 1
ATOM 607 N N . ARG A 1 72 ? -0.095 -5.234 0.918 1.00 94.88 72 ARG A N 1
ATOM 608 C CA . ARG A 1 72 ? 1.265 -5.597 0.531 1.00 94.88 72 ARG A CA 1
ATOM 609 C C . ARG A 1 72 ? 1.255 -6.090 -0.912 1.00 94.88 72 ARG A C 1
ATOM 611 O O . ARG A 1 72 ? 0.582 -7.063 -1.246 1.00 94.88 72 ARG A O 1
ATOM 618 N N . MET A 1 73 ? 2.017 -5.390 -1.742 1.00 95.12 73 MET A N 1
ATOM 619 C CA . MET A 1 73 ? 2.177 -5.643 -3.172 1.00 95.12 73 MET A CA 1
ATOM 620 C C . MET A 1 73 ? 3.663 -5.828 -3.487 1.00 95.12 73 MET A C 1
ATOM 622 O O . MET A 1 73 ? 4.518 -5.335 -2.747 1.00 95.12 73 MET A O 1
ATOM 626 N N . GLU A 1 74 ? 3.967 -6.463 -4.614 1.00 95.00 74 GLU A N 1
ATOM 627 C CA . GLU A 1 74 ? 5.322 -6.523 -5.163 1.00 95.00 74 GLU A CA 1
ATOM 628 C C . GLU A 1 74 ? 5.910 -5.120 -5.414 1.00 95.00 74 GLU A C 1
ATOM 630 O O . GLU A 1 74 ? 5.242 -4.205 -5.911 1.00 95.00 74 GLU A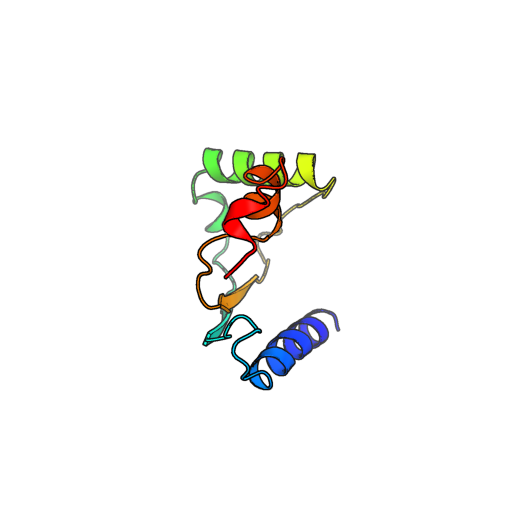 O 1
ATOM 635 N N . LEU A 1 75 ? 7.200 -4.949 -5.105 1.00 94.50 75 LEU A N 1
ATOM 636 C CA . LEU A 1 75 ? 7.919 -3.700 -5.339 1.00 94.50 75 LEU A CA 1
ATOM 637 C C . LEU A 1 75 ? 8.375 -3.574 -6.803 1.00 94.50 75 LEU A C 1
ATOM 639 O O . LEU A 1 75 ? 9.276 -4.277 -7.256 1.00 94.50 75 LEU A O 1
ATOM 643 N N . CYS A 1 76 ? 7.814 -2.599 -7.519 1.00 93.38 76 CYS A N 1
ATOM 644 C CA . CYS A 1 76 ? 8.204 -2.274 -8.892 1.00 93.38 76 CYS A CA 1
ATOM 645 C C . CYS A 1 76 ? 9.455 -1.374 -8.958 1.00 93.38 76 CYS A C 1
ATOM 647 O O . CYS A 1 76 ? 9.676 -0.527 -8.093 1.00 93.38 76 CYS A O 1
ATOM 649 N N . LYS A 1 77 ? 10.244 -1.495 -10.037 1.00 91.69 77 LYS A N 1
ATOM 650 C CA . LYS A 1 77 ? 11.489 -0.719 -10.242 1.00 91.69 77 LYS A CA 1
ATOM 651 C C . LYS A 1 77 ? 11.253 0.778 -10.471 1.00 91.69 77 LYS A C 1
ATOM 653 O O . LYS A 1 77 ? 12.023 1.608 -9.99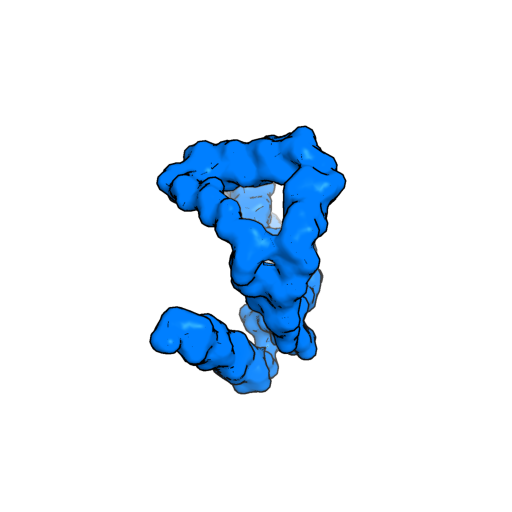8 1.00 91.69 77 LYS A O 1
ATOM 658 N N . SER A 1 78 ? 10.229 1.118 -11.249 1.00 91.00 78 SER A N 1
ATOM 659 C CA . SER A 1 78 ? 9.852 2.494 -11.583 1.00 91.00 78 SER A CA 1
ATOM 660 C C . SER A 1 78 ? 8.434 2.528 -12.137 1.00 91.00 78 SER A C 1
ATOM 662 O O . SER A 1 78 ? 7.943 1.524 -12.648 1.00 91.00 78 SER A O 1
ATOM 664 N N . SER A 1 79 ? 7.807 3.695 -12.117 1.00 93.69 79 SER A N 1
ATOM 665 C CA . SER A 1 79 ? 6.552 3.949 -12.816 1.00 93.69 79 SER A CA 1
ATOM 666 C C . SER A 1 79 ? 6.786 4.426 -14.253 1.00 93.69 79 SER A C 1
ATOM 668 O O . SER A 1 79 ? 7.871 4.895 -14.619 1.00 93.69 79 SER A O 1
ATOM 670 N N . LEU A 1 80 ? 5.741 4.332 -15.079 1.00 90.31 80 LEU A N 1
ATOM 671 C CA . LEU A 1 80 ? 5.785 4.815 -16.458 1.00 90.31 80 LEU A CA 1
ATOM 672 C C . LEU A 1 80 ? 6.027 6.331 -16.530 1.00 90.31 80 LEU A C 1
ATOM 674 O O . LEU A 1 80 ? 6.722 6.779 -17.435 1.00 90.31 80 LEU A O 1
ATOM 678 N N . ASP A 1 81 ? 5.521 7.129 -15.585 1.00 92.31 81 ASP A N 1
ATOM 679 C CA . ASP A 1 81 ? 5.740 8.584 -15.579 1.00 92.31 81 ASP A CA 1
ATOM 680 C C . ASP A 1 81 ? 7.213 8.956 -15.346 1.00 92.31 81 ASP A C 1
ATOM 682 O O . ASP A 1 81 ? 7.739 9.842 -16.027 1.00 92.31 81 ASP A O 1
ATOM 686 N N . VAL A 1 82 ? 7.905 8.237 -14.454 1.00 91.25 82 VAL A N 1
ATOM 687 C CA . VAL A 1 82 ? 9.345 8.410 -14.223 1.00 91.25 82 VAL A CA 1
ATOM 688 C C . VAL A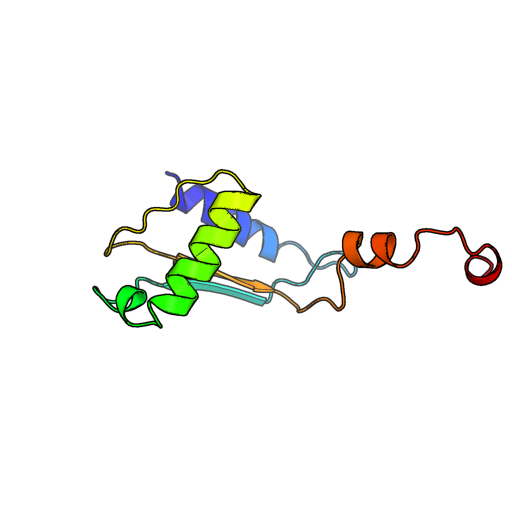 1 82 ? 10.109 8.039 -15.486 1.00 91.25 82 VAL A C 1
ATOM 690 O O . VAL A 1 82 ? 10.988 8.782 -15.928 1.00 91.25 82 VAL A O 1
ATOM 693 N N . TRP A 1 83 ? 9.745 6.916 -16.109 1.00 90.12 83 TRP A N 1
ATOM 694 C CA . TRP A 1 83 ? 10.359 6.499 -17.362 1.00 90.12 83 TRP A CA 1
ATOM 695 C C . TRP A 1 83 ? 10.137 7.536 -18.474 1.00 90.12 83 TRP A C 1
ATOM 697 O O . TRP A 1 83 ? 11.104 7.961 -19.105 1.00 90.12 83 TRP A O 1
ATOM 707 N N . LEU A 1 84 ? 8.909 8.019 -18.677 1.00 87.69 84 LEU A N 1
ATOM 708 C CA . LEU A 1 84 ? 8.584 9.039 -19.683 1.00 87.69 84 LEU A CA 1
ATOM 709 C C . LEU A 1 84 ? 9.331 10.354 -19.430 1.00 87.69 84 LEU A C 1
ATOM 711 O O . LEU A 1 84 ? 9.845 10.968 -20.364 1.00 87.69 84 LEU A O 1
ATOM 715 N N . SER A 1 85 ? 9.461 10.759 -18.167 1.00 89.25 85 SER A N 1
ATOM 716 C CA . SER A 1 85 ? 10.195 11.968 -17.778 1.00 89.25 85 SER A CA 1
ATOM 717 C C . SER A 1 85 ? 11.686 11.900 -18.117 1.00 89.25 85 SER A C 1
ATOM 719 O O . SER A 1 85 ? 12.289 12.938 -18.391 1.00 89.25 85 SER A O 1
ATOM 721 N N . ASN A 1 86 ? 12.266 10.698 -18.147 1.00 88.00 86 ASN A N 1
ATOM 722 C CA . ASN A 1 86 ? 13.666 10.460 -18.511 1.00 88.00 86 ASN A CA 1
ATOM 723 C C . ASN A 1 8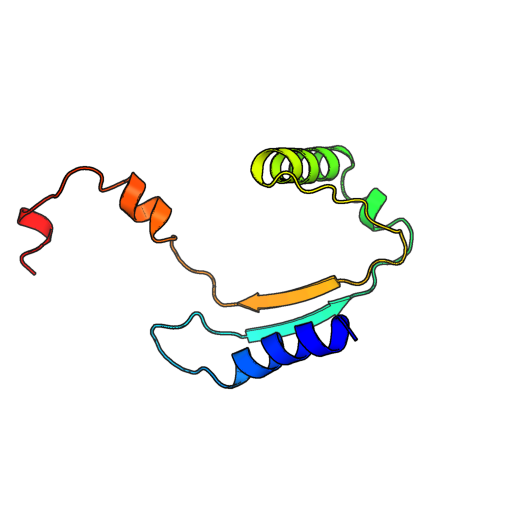6 ? 13.869 10.216 -20.016 1.00 88.00 86 ASN A C 1
ATOM 725 O O . ASN A 1 86 ? 14.988 10.329 -20.510 1.00 88.00 86 ASN A O 1
ATOM 729 N N . ASN A 1 87 ? 12.802 9.913 -20.758 1.00 85.94 87 ASN A N 1
ATOM 730 C CA . ASN A 1 87 ? 12.838 9.594 -22.188 1.00 85.94 87 ASN A CA 1
ATOM 731 C C . ASN A 1 87 ? 12.084 10.650 -23.018 1.00 85.94 87 ASN A C 1
ATOM 733 O O . ASN A 1 87 ? 11.313 10.322 -23.917 1.00 85.94 87 ASN A O 1
ATOM 737 N N . LYS A 1 88 ? 12.311 11.939 -22.724 1.00 82.81 88 LYS A N 1
ATOM 738 C CA . LYS A 1 88 ? 11.624 13.064 -23.397 1.00 82.81 88 LYS A CA 1
ATOM 739 C C . LYS A 1 88 ? 11.924 13.170 -24.891 1.00 82.81 88 LYS A C 1
ATOM 741 O O . LYS A 1 88 ? 11.131 13.731 -25.642 1.00 82.81 88 LYS A O 1
ATOM 746 N N . HIS A 1 89 ? 13.072 12.656 -25.314 1.00 82.06 89 HIS A N 1
ATOM 747 C CA . HIS A 1 89 ? 13.471 12.627 -26.711 1.00 82.06 89 HIS A CA 1
ATOM 748 C C . HIS A 1 89 ? 13.373 11.196 -27.223 1.00 82.06 89 HIS A C 1
ATOM 750 O O . HIS A 1 89 ? 13.927 10.271 -26.629 1.00 82.06 89 HIS A O 1
ATOM 756 N N . ARG A 1 90 ? 12.655 11.017 -28.335 1.00 70.88 90 ARG A N 1
ATOM 757 C CA . ARG A 1 90 ? 12.489 9.716 -28.980 1.00 70.88 90 ARG A CA 1
ATOM 758 C C . ARG A 1 90 ? 13.839 9.258 -29.529 1.00 70.88 90 ARG A C 1
ATOM 760 O O . ARG A 1 90 ? 14.298 9.766 -30.546 1.00 70.88 90 ARG A O 1
ATOM 767 N N . ASN A 1 91 ? 14.476 8.310 -28.850 1.00 71.94 91 ASN A N 1
ATOM 768 C CA . ASN A 1 91 ? 15.697 7.685 -29.337 1.00 71.94 91 ASN A CA 1
ATOM 769 C C . ASN A 1 91 ? 15.322 6.523 -30.269 1.00 71.94 91 ASN A C 1
ATOM 771 O O . ASN A 1 91 ? 14.988 5.433 -29.807 1.00 71.94 91 ASN A O 1
ATOM 775 N N . MET A 1 92 ? 15.343 6.790 -31.577 1.00 73.06 92 MET A N 1
ATOM 776 C CA . MET A 1 92 ? 14.970 5.825 -32.619 1.00 73.06 92 MET A CA 1
ATOM 777 C C . MET A 1 92 ? 15.929 4.628 -32.712 1.00 73.06 92 MET A C 1
ATOM 779 O O . MET A 1 92 ? 15.532 3.593 -33.243 1.00 73.06 92 MET A O 1
ATOM 783 N N . ASP A 1 93 ? 17.151 4.737 -32.183 1.00 73.56 93 ASP A N 1
ATOM 784 C CA . ASP A 1 93 ? 18.140 3.654 -32.219 1.00 73.56 93 ASP A CA 1
ATOM 785 C C . ASP A 1 93 ? 17.894 2.605 -31.126 1.00 73.56 93 ASP A C 1
ATOM 787 O O . ASP A 1 93 ? 18.178 1.434 -31.336 1.00 73.56 93 ASP A O 1
ATOM 791 N N . ARG A 1 94 ? 17.280 2.986 -29.995 1.00 67.69 94 ARG A N 1
ATOM 792 C CA . ARG A 1 94 ? 16.875 2.050 -28.920 1.00 67.69 94 ARG A CA 1
ATOM 793 C C . ARG A 1 94 ? 15.563 1.305 -29.192 1.00 67.69 94 ARG A C 1
ATOM 795 O O . ARG A 1 94 ? 15.172 0.475 -28.385 1.00 67.69 94 ARG A O 1
ATOM 802 N N . MET A 1 95 ? 14.844 1.652 -30.260 1.00 64.12 95 MET A N 1
ATOM 803 C CA . MET A 1 95 ? 13.511 1.113 -30.577 1.00 64.12 95 MET A CA 1
ATOM 804 C C . MET A 1 95 ? 13.531 0.013 -31.652 1.00 64.12 95 MET A C 1
ATOM 806 O O . MET A 1 95 ? 12.464 -0.400 -32.095 1.00 64.12 95 MET A O 1
ATOM 810 N N . LYS A 1 96 ? 14.712 -0.398 -32.131 1.00 62.00 96 LYS A N 1
ATOM 811 C CA . LYS A 1 96 ? 14.861 -1.349 -33.247 1.00 62.00 96 LYS A CA 1
ATOM 812 C C . LYS A 1 96 ? 15.069 -2.809 -32.826 1.00 62.00 96 LYS A C 1
ATOM 814 O O . LYS A 1 96 ? 15.224 -3.637 -33.719 1.00 62.00 96 LYS A O 1
ATOM 819 N N . ASP A 1 97 ? 15.050 -3.098 -31.530 1.00 51.91 97 ASP A N 1
ATOM 820 C CA . ASP A 1 97 ? 15.149 -4.461 -30.995 1.00 51.91 97 ASP A CA 1
ATOM 821 C C . ASP A 1 97 ? 13.759 -5.057 -30.738 1.00 51.91 97 ASP A C 1
ATOM 823 O O . ASP A 1 97 ? 12.933 -4.367 -30.090 1.00 51.91 97 ASP A O 1
#

Solvent-accessible surface area (backbone atoms only — not comparable to full-atom values): 6328 Å² total; per-residue (Å²): 117,69,66,62,54,55,50,49,58,56,56,53,46,76,74,60,85,50,94,94,48,83,46,65,75,50,72,51,77,48,68,62,60,74,60,52,77,62,68,59,47,59,68,60,48,51,49,54,50,51,54,47,26,70,76,65,74,48,87,86,77,86,58,70,83,51,71,45,80,48,76,44,60,63,86,75,94,73,54,70,67,62,52,49,70,75,52,77,64,87,59,74,82,80,67,77,122

InterPro domains:
  IPR011009 Protein kinase-like domain superfamily [SSF56112] (4-92)
  IPR050339 Cell Cycle and Stress Response Kinase [PTHR11042] (4-96)

Organism: NCBI:txid358040

Secondary structure (DSSP, 8-state):
-HHHHHHHHHHHHTT---TTSPPEEEEEEE-PPTTHHHHS-HHHHHHHHHHHHHHH-------TT--EEEEEE---S--HHHHHHH--S--TTTT--